Protein AF-A0A266LLC6-F1 (afdb_monomer_lite)

Foldseek 3Di:
DDPDDDPPDPDDDDPDDDDDDPDDDPDDPPDDDDDDDDDDDPDPDPVVVVVDDDDDFDFFFDDDPNDTDHTDGDQFLLRVLVVLCVVVPDDPVQAPSVQSNVLRVQCVVVVQGHRDDDDDDDDSQVVNQVSVVSSQWHWDADPSHTHIDHDDDDPDDPDDPDPPPPPDDPPPDD

Secondary structure (DSSP, 8-state):
---------------------SS--S--TT-----------S---HHHHTT----PPPEEEEEETTEEEEEEE--BHHHHHHHHHHHTT--GGGB-HHHHHHHHHHHHHTT-B------S---HHHHHHHHHHTTTEEEEEETTEEEEEE----SS-SS---------------

Radius of gyration: 29.75 Å; chains: 1; bounding box: 79×57×94 Å

Organism: Pseudomonas fragi (NCBI:txid296)

Structure (mmCIF, N/CA/C/O backbone):
data_AF-A0A266LLC6-F1
#
_entry.id   AF-A0A266LLC6-F1
#
loop_
_atom_site.group_PDB
_atom_site.id
_atom_site.type_symbol
_atom_site.label_atom_id
_atom_site.label_alt_id
_atom_site.label_comp_id
_atom_site.label_asym_id
_atom_site.label_entity_id
_atom_site.label_seq_id
_atom_site.pdbx_PDB_ins_code
_atom_site.Cartn_x
_atom_site.Cartn_y
_atom_site.Cartn_z
_atom_site.occupancy
_atom_site.B_iso_or_equiv
_atom_site.auth_seq_id
_atom_site.auth_comp_id
_atom_site.auth_asym_id
_atom_site.auth_atom_id
_atom_site.pdbx_PDB_model_num
ATOM 1 N N . GLY A 1 1 ? 53.585 40.532 -37.089 1.00 38.34 1 GLY A N 1
ATOM 2 C CA . GLY A 1 1 ? 53.817 39.955 -35.758 1.00 38.34 1 GLY A CA 1
ATOM 3 C C . GLY A 1 1 ? 52.800 38.864 -35.533 1.00 38.34 1 GLY A C 1
ATOM 4 O O . GLY A 1 1 ? 51.626 39.160 -35.674 1.00 38.34 1 GLY A O 1
ATOM 5 N N . GLY A 1 2 ? 53.279 37.648 -35.255 1.00 47.66 2 GLY A N 1
ATOM 6 C CA . GLY A 1 2 ? 52.558 36.560 -34.582 1.00 47.66 2 GLY A CA 1
ATOM 7 C C . GLY A 1 2 ? 51.339 35.959 -35.279 1.00 47.66 2 GLY A C 1
ATOM 8 O O . GLY A 1 2 ? 50.217 36.291 -34.920 1.00 47.66 2 GLY A O 1
ATOM 9 N N . ALA A 1 3 ? 51.557 35.008 -36.192 1.00 53.69 3 ALA A N 1
ATOM 10 C CA . ALA A 1 3 ? 50.610 33.909 -36.365 1.00 53.69 3 ALA A CA 1
ATOM 11 C C . ALA A 1 3 ? 50.794 32.980 -35.155 1.00 53.69 3 ALA A C 1
ATOM 13 O O . ALA A 1 3 ? 51.877 32.418 -34.992 1.00 53.69 3 ALA A O 1
ATOM 14 N N . ASN A 1 4 ? 49.798 32.895 -34.273 1.00 55.72 4 ASN A N 1
ATOM 15 C CA . ASN A 1 4 ? 49.818 31.925 -33.182 1.00 55.72 4 ASN A CA 1
ATOM 16 C C . ASN A 1 4 ? 49.161 30.637 -33.666 1.00 55.72 4 ASN A C 1
ATOM 18 O O . ASN A 1 4 ? 48.127 30.667 -34.332 1.00 55.72 4 ASN A O 1
ATOM 22 N N . ALA A 1 5 ? 49.868 29.551 -33.391 1.00 57.34 5 ALA A N 1
ATOM 23 C CA . ALA A 1 5 ? 49.663 28.228 -33.931 1.00 57.34 5 ALA A CA 1
ATOM 24 C C . ALA A 1 5 ? 48.303 27.632 -33.563 1.00 57.34 5 ALA A C 1
ATOM 26 O O . ALA A 1 5 ? 47.774 27.881 -32.483 1.00 57.34 5 ALA A O 1
ATOM 27 N N . ASP A 1 6 ? 47.816 26.814 -34.491 1.00 59.06 6 ASP A N 1
ATOM 28 C CA . ASP A 1 6 ? 46.838 25.746 -34.331 1.00 59.06 6 ASP A CA 1
ATOM 29 C C . ASP A 1 6 ? 46.775 25.170 -32.900 1.00 59.06 6 ASP A C 1
ATOM 31 O O . ASP A 1 6 ? 47.539 24.274 -32.537 1.00 59.06 6 ASP A O 1
ATOM 35 N N . GLU A 1 7 ? 45.820 25.631 -32.091 1.00 63.75 7 GLU A N 1
ATOM 36 C CA . GLU A 1 7 ? 45.340 24.866 -30.937 1.00 63.75 7 GLU A CA 1
ATOM 37 C C . GLU A 1 7 ? 44.395 23.775 -31.456 1.00 63.75 7 GLU A C 1
ATOM 39 O O . GLU A 1 7 ? 43.172 23.914 -31.461 1.00 63.75 7 GLU A O 1
ATOM 44 N N . VAL A 1 8 ? 44.973 22.678 -31.951 1.00 66.12 8 VAL A N 1
ATOM 45 C CA . VAL A 1 8 ? 44.229 21.430 -32.151 1.00 66.12 8 VAL A CA 1
ATOM 46 C C . VAL A 1 8 ? 44.019 20.808 -30.776 1.00 66.12 8 VAL A C 1
ATOM 48 O O . VAL A 1 8 ? 44.974 20.398 -30.119 1.00 66.12 8 VAL A O 1
ATOM 51 N N . ASN A 1 9 ? 42.764 20.762 -30.335 1.00 64.75 9 ASN A N 1
ATOM 52 C CA . ASN A 1 9 ? 42.364 20.114 -29.092 1.00 64.75 9 ASN A CA 1
ATOM 53 C C . ASN A 1 9 ? 41.778 18.734 -29.435 1.00 64.75 9 ASN A C 1
ATOM 55 O O . ASN A 1 9 ? 40.643 18.640 -29.903 1.00 64.75 9 ASN A O 1
ATOM 59 N N . ASP A 1 10 ? 42.575 17.677 -29.267 1.00 67.88 10 ASP A N 1
ATOM 60 C CA . ASP A 1 10 ? 42.139 16.285 -29.437 1.00 67.88 10 ASP A CA 1
ATOM 61 C C . ASP A 1 10 ? 41.501 15.792 -28.131 1.00 67.88 10 ASP A C 1
ATOM 63 O O . ASP A 1 10 ? 42.170 15.262 -27.241 1.00 67.88 10 ASP A O 1
ATOM 67 N N . ASP A 1 11 ? 40.189 15.994 -28.004 1.00 70.44 11 ASP A N 1
ATOM 68 C CA . ASP A 1 11 ? 39.423 15.579 -26.829 1.00 70.44 11 ASP A CA 1
ATOM 69 C C . ASP A 1 11 ? 38.807 14.190 -27.072 1.00 70.44 11 ASP A C 1
ATOM 71 O O . ASP A 1 11 ? 37.832 14.015 -27.809 1.00 70.44 11 ASP A O 1
ATOM 75 N N . MET A 1 12 ? 39.413 13.152 -26.491 1.00 74.75 12 MET A N 1
ATOM 76 C CA . MET A 1 12 ? 38.929 11.776 -26.618 1.00 74.75 12 MET A CA 1
ATOM 77 C C . MET A 1 12 ? 37.924 11.462 -25.506 1.00 74.75 12 MET A C 1
ATOM 79 O O . MET A 1 12 ? 38.287 11.092 -24.389 1.00 74.75 12 MET A O 1
ATOM 83 N N . MET A 1 13 ? 36.638 11.542 -25.844 1.00 75.75 13 MET A N 1
ATOM 84 C CA . MET A 1 13 ? 35.538 11.246 -24.925 1.00 75.75 13 MET A CA 1
ATOM 85 C C . MET A 1 13 ? 35.131 9.766 -25.000 1.00 75.75 13 MET A C 1
ATOM 87 O O . MET A 1 13 ? 34.643 9.279 -26.021 1.00 75.75 13 MET A O 1
ATOM 91 N N . TRP A 1 14 ? 35.290 9.031 -23.896 1.00 73.38 14 TRP A N 1
ATOM 92 C CA . TRP A 1 14 ? 34.717 7.689 -23.742 1.00 73.38 14 TRP A CA 1
ATOM 93 C C . TRP A 1 14 ? 33.217 7.790 -23.430 1.00 73.38 14 TRP A C 1
ATOM 95 O O . TRP A 1 14 ? 32.836 8.200 -22.339 1.00 73.38 14 TRP A O 1
ATOM 105 N N . TYR A 1 15 ? 32.354 7.383 -24.367 1.00 77.50 15 TYR A N 1
ATOM 106 C CA . TYR A 1 15 ? 30.896 7.434 -24.173 1.00 77.50 15 TYR A CA 1
ATOM 107 C C . TYR A 1 15 ? 30.351 6.276 -23.331 1.00 77.50 15 TYR A C 1
ATOM 109 O O . TYR A 1 15 ? 29.501 6.475 -22.468 1.00 77.50 15 TYR A O 1
ATOM 117 N N . SER A 1 16 ? 30.795 5.043 -23.591 1.00 73.69 16 SER A N 1
ATOM 118 C CA . SER A 1 16 ? 30.438 3.880 -22.770 1.00 73.69 16 SER A CA 1
ATOM 119 C C . SER A 1 16 ? 31.328 2.679 -23.082 1.00 73.69 16 SER A C 1
ATOM 121 O O . SER A 1 16 ? 31.763 2.500 -24.218 1.00 73.69 16 SER A O 1
ATOM 123 N N . LEU A 1 17 ? 31.540 1.818 -22.085 1.00 77.44 17 LEU A N 1
ATOM 124 C CA . LEU A 1 17 ? 32.071 0.469 -22.267 1.00 77.44 17 LEU A CA 1
ATOM 125 C C . LEU A 1 17 ? 30.939 -0.532 -22.029 1.00 77.44 17 LEU A C 1
ATOM 127 O O . LEU A 1 17 ? 30.367 -0.583 -20.941 1.00 77.44 17 LEU A O 1
ATOM 131 N N . ARG A 1 18 ? 30.611 -1.347 -23.031 1.00 80.31 18 ARG A N 1
ATOM 132 C CA . ARG A 1 18 ? 29.636 -2.437 -22.893 1.00 80.31 18 ARG A CA 1
ATOM 133 C C . ARG A 1 18 ? 30.401 -3.753 -22.771 1.00 80.31 18 ARG A C 1
ATOM 135 O O . ARG A 1 18 ? 31.084 -4.154 -23.706 1.00 80.31 18 ARG A O 1
ATOM 142 N N . GLY A 1 19 ? 30.282 -4.424 -21.629 1.00 77.44 19 GLY A N 1
ATOM 143 C CA . GLY A 1 19 ? 30.841 -5.758 -21.405 1.00 77.44 19 GLY A CA 1
ATOM 144 C C . GLY A 1 19 ? 29.749 -6.824 -21.379 1.00 77.44 19 GLY A C 1
ATOM 145 O O . GLY A 1 19 ? 28.682 -6.615 -20.800 1.00 77.44 19 GLY A O 1
ATOM 146 N N . LEU A 1 20 ? 30.011 -7.987 -21.977 1.00 72.00 20 LEU A N 1
ATOM 147 C CA . LEU A 1 20 ? 29.167 -9.164 -21.776 1.00 72.00 20 LEU A CA 1
ATOM 148 C C . LEU A 1 20 ? 29.461 -9.751 -20.396 1.00 72.00 20 LEU A C 1
ATOM 150 O O . LEU A 1 20 ? 30.586 -10.145 -20.091 1.00 72.00 20 LEU A O 1
ATOM 154 N N . ARG A 1 21 ? 28.435 -9.825 -19.552 1.00 70.69 21 ARG A N 1
ATOM 155 C CA . ARG A 1 21 ? 28.541 -10.449 -18.233 1.00 70.69 21 ARG A CA 1
ATOM 156 C C . ARG A 1 21 ? 28.711 -11.965 -18.404 1.00 70.69 21 ARG A C 1
ATOM 158 O O . ARG A 1 21 ? 27.831 -12.612 -18.969 1.00 70.69 21 ARG A O 1
ATOM 165 N N . GLN A 1 22 ? 29.826 -12.522 -17.920 1.00 70.75 22 GLN A N 1
ATOM 166 C CA . GLN A 1 22 ? 30.172 -13.940 -18.122 1.00 70.75 22 GLN A CA 1
ATOM 167 C C . GLN A 1 22 ? 29.235 -14.916 -17.391 1.00 70.75 22 GLN A C 1
ATOM 169 O O . GLN A 1 22 ? 28.989 -16.010 -17.887 1.00 70.75 22 GLN A O 1
ATOM 174 N N . ILE A 1 23 ? 28.662 -14.508 -16.252 1.00 81.69 23 ILE A N 1
ATOM 175 C CA . ILE A 1 23 ? 27.668 -15.292 -15.504 1.00 81.69 23 ILE A CA 1
ATOM 176 C C . ILE A 1 23 ? 26.377 -14.481 -15.398 1.00 81.69 23 ILE A C 1
ATOM 178 O O . ILE A 1 23 ? 26.345 -13.392 -14.809 1.00 81.69 23 ILE A O 1
ATOM 182 N N . ARG A 1 24 ? 25.303 -15.020 -15.978 1.00 77.81 24 ARG A N 1
ATOM 183 C CA . ARG A 1 24 ? 23.963 -14.431 -15.900 1.00 77.81 24 ARG A CA 1
ATOM 184 C C . ARG A 1 24 ? 23.340 -14.745 -14.535 1.00 77.81 24 ARG A C 1
ATOM 186 O O . ARG A 1 24 ? 23.313 -15.916 -14.162 1.00 77.81 24 ARG A O 1
ATOM 193 N N . PRO A 1 25 ? 22.822 -13.744 -13.802 1.00 78.75 25 PRO A N 1
ATOM 194 C CA . PRO A 1 25 ? 21.960 -13.998 -12.654 1.00 78.75 25 PRO A CA 1
ATOM 195 C C . PRO A 1 25 ? 20.747 -14.815 -13.092 1.00 78.75 25 PRO A C 1
ATOM 197 O O . PRO A 1 25 ? 20.118 -14.491 -14.098 1.00 78.75 25 PRO A O 1
ATOM 200 N N . THR A 1 26 ? 20.419 -15.861 -12.341 1.00 81.06 26 THR A N 1
ATOM 201 C CA . THR A 1 26 ? 19.199 -16.654 -12.546 1.00 81.06 26 THR A CA 1
ATOM 202 C C . THR A 1 26 ? 17.959 -15.958 -11.988 1.00 81.06 26 THR A C 1
ATOM 204 O O . THR A 1 26 ? 16.850 -16.248 -12.422 1.00 81.06 26 THR A O 1
ATOM 207 N N . SER A 1 27 ? 18.137 -15.020 -11.054 1.00 81.31 27 SER A N 1
ATOM 208 C CA . SER A 1 27 ? 17.053 -14.273 -10.420 1.00 81.31 27 SER A CA 1
ATOM 209 C C . SER A 1 27 ? 17.499 -12.879 -9.997 1.00 81.31 27 SER A C 1
ATOM 211 O O . SER A 1 27 ? 18.658 -12.672 -9.629 1.00 81.31 27 SER A O 1
ATOM 213 N N . TYR A 1 28 ? 16.541 -11.960 -9.964 1.00 83.44 28 TYR A N 1
ATOM 214 C CA . TYR A 1 28 ? 16.689 -10.610 -9.435 1.00 83.44 28 TYR A CA 1
ATOM 215 C C . TYR A 1 28 ? 15.686 -10.419 -8.288 1.00 83.44 28 TYR A C 1
ATOM 217 O O . TYR A 1 28 ? 14.525 -10.098 -8.543 1.00 83.44 28 TYR A O 1
ATOM 225 N N . PRO A 1 29 ? 16.086 -10.681 -7.031 1.00 81.31 29 PRO A N 1
ATOM 226 C CA . PRO A 1 29 ? 15.185 -10.581 -5.888 1.00 81.31 29 PRO A CA 1
ATOM 227 C C . PRO A 1 29 ? 14.614 -9.167 -5.747 1.00 81.31 29 PRO A C 1
ATOM 229 O O . PRO A 1 29 ? 15.344 -8.188 -5.881 1.00 81.31 29 PRO A O 1
ATOM 232 N N . GLY A 1 30 ? 13.312 -9.064 -5.474 1.00 77.19 30 GLY A N 1
ATOM 233 C CA . GLY A 1 30 ? 12.641 -7.780 -5.247 1.00 77.19 30 GLY A CA 1
ATOM 234 C C . GLY A 1 30 ? 12.405 -6.930 -6.500 1.00 77.19 30 GLY A C 1
ATOM 235 O O . GLY A 1 30 ? 11.944 -5.801 -6.365 1.00 77.19 30 GLY A O 1
ATOM 236 N N . MET A 1 31 ? 12.689 -7.447 -7.701 1.00 81.00 31 MET A N 1
ATOM 237 C CA . MET A 1 31 ? 12.454 -6.739 -8.960 1.00 81.00 31 MET A CA 1
ATOM 238 C C . MET A 1 31 ? 11.462 -7.487 -9.846 1.00 81.00 31 MET A C 1
ATOM 240 O O . MET A 1 31 ? 11.542 -8.706 -10.007 1.00 81.00 31 MET A O 1
ATOM 244 N N . THR A 1 32 ? 10.564 -6.737 -10.481 1.00 81.12 32 THR A N 1
ATOM 245 C CA . THR A 1 32 ? 9.750 -7.246 -11.586 1.00 81.12 32 THR A CA 1
ATOM 246 C C . THR A 1 32 ? 10.599 -7.221 -12.849 1.00 81.12 32 THR A C 1
ATOM 248 O O . THR A 1 32 ? 11.022 -6.158 -13.297 1.00 81.12 32 THR A O 1
ATOM 251 N N . VAL A 1 33 ? 10.872 -8.394 -13.420 1.00 83.56 33 VAL A N 1
ATOM 252 C CA . VAL A 1 33 ? 11.692 -8.526 -14.628 1.00 83.56 33 VAL A CA 1
ATOM 253 C C . VAL A 1 33 ? 10.832 -9.042 -15.769 1.00 83.56 33 VAL A C 1
ATOM 255 O O . VAL A 1 33 ? 10.244 -10.116 -15.671 1.00 83.56 33 VAL A O 1
ATOM 258 N N . ILE A 1 34 ? 10.818 -8.304 -16.877 1.00 83.06 34 ILE A N 1
ATOM 259 C CA . ILE A 1 34 ? 10.297 -8.780 -18.157 1.00 83.06 34 ILE A CA 1
ATOM 260 C C . ILE A 1 34 ? 11.459 -9.033 -19.114 1.00 83.06 34 ILE A C 1
ATOM 262 O O . ILE A 1 34 ? 12.435 -8.284 -19.147 1.00 83.06 34 ILE A O 1
ATOM 266 N N . SER A 1 35 ? 11.364 -10.101 -19.903 1.00 82.06 35 SER A N 1
ATOM 267 C CA . SER A 1 35 ? 12.312 -10.372 -20.984 1.00 82.06 35 SER A CA 1
ATOM 268 C C . SER A 1 35 ? 11.552 -10.476 -22.297 1.00 82.06 35 SER A C 1
ATOM 270 O O . SER A 1 35 ? 10.606 -11.254 -22.402 1.00 82.06 35 SER A O 1
ATOM 272 N N . ALA A 1 36 ? 11.956 -9.686 -23.290 1.00 80.88 36 ALA A N 1
ATOM 273 C CA . ALA A 1 36 ? 11.340 -9.664 -24.609 1.00 80.88 36 ALA A CA 1
ATOM 274 C C . ALA A 1 36 ? 12.383 -10.011 -25.675 1.00 80.88 36 ALA A C 1
ATOM 276 O O . ALA A 1 36 ? 13.489 -9.468 -25.689 1.00 80.88 36 ALA A O 1
ATOM 277 N N . LYS A 1 37 ? 12.028 -10.917 -26.591 1.00 81.94 37 LYS A N 1
ATOM 278 C CA . LYS A 1 37 ? 12.827 -11.206 -27.785 1.00 81.94 37 LYS A CA 1
ATOM 279 C C . LYS A 1 37 ? 12.272 -10.389 -28.944 1.00 81.94 37 LYS A C 1
ATOM 281 O O . LYS A 1 37 ? 11.265 -10.760 -29.538 1.00 81.94 37 LYS A O 1
ATOM 286 N N . ILE A 1 38 ? 12.942 -9.290 -29.262 1.00 76.31 38 ILE A N 1
ATOM 287 C CA . ILE A 1 38 ? 12.513 -8.361 -30.308 1.00 76.31 38 ILE A CA 1
ATOM 288 C C . ILE A 1 38 ? 13.263 -8.690 -31.602 1.00 76.31 38 ILE A C 1
ATOM 290 O O . ILE A 1 38 ? 14.484 -8.843 -31.601 1.00 76.31 38 ILE A O 1
ATOM 294 N N . ARG A 1 39 ? 12.533 -8.811 -32.714 1.00 78.88 39 ARG A N 1
ATOM 295 C CA . ARG A 1 39 ? 13.107 -8.902 -34.062 1.00 78.88 39 ARG A CA 1
ATOM 296 C C . ARG A 1 39 ? 12.907 -7.556 -34.754 1.00 78.88 39 ARG A C 1
ATOM 298 O O . ARG A 1 39 ? 11.81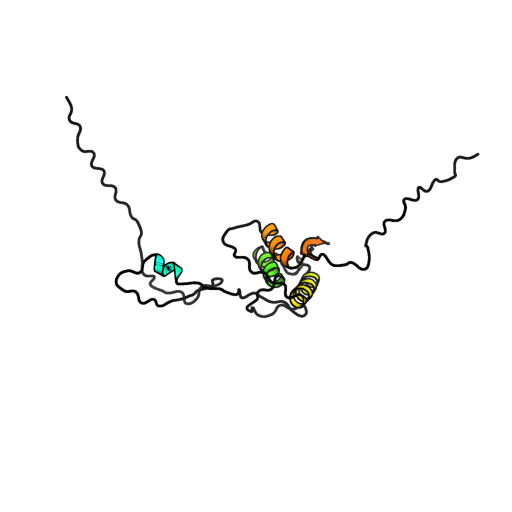2 -7.277 -35.227 1.00 78.88 39 ARG A O 1
ATOM 305 N N . GLY A 1 40 ? 13.955 -6.738 -34.789 1.00 69.81 40 GLY A N 1
ATOM 306 C CA . GLY A 1 40 ? 13.996 -5.511 -35.588 1.00 69.81 40 GLY A CA 1
ATOM 307 C C . GLY A 1 40 ? 14.630 -5.754 -36.960 1.00 69.81 40 GLY A C 1
ATOM 308 O O . GLY A 1 40 ? 15.432 -6.676 -37.112 1.00 69.81 40 GLY A O 1
ATOM 309 N N . ALA A 1 41 ? 14.274 -4.929 -37.948 1.00 69.81 41 ALA A N 1
ATOM 310 C CA . ALA A 1 41 ? 15.103 -4.712 -39.139 1.00 69.81 41 ALA A CA 1
ATOM 311 C C . ALA A 1 41 ? 16.306 -3.804 -38.777 1.00 69.81 41 ALA A C 1
ATOM 313 O O . ALA A 1 41 ? 16.556 -3.577 -37.595 1.00 69.81 41 ALA A O 1
ATOM 314 N N . ASP A 1 42 ? 17.024 -3.249 -39.761 1.00 67.81 42 ASP A N 1
ATOM 315 C CA . ASP A 1 42 ? 18.278 -2.480 -39.580 1.00 67.81 42 ASP A CA 1
ATOM 316 C C . ASP A 1 42 ? 18.237 -1.313 -38.572 1.00 67.81 42 ASP A C 1
ATOM 318 O O . ASP A 1 42 ? 19.283 -0.758 -38.232 1.00 67.81 42 ASP A O 1
ATOM 322 N N . ARG A 1 43 ? 17.063 -0.904 -38.073 1.00 64.06 43 ARG A N 1
ATOM 323 C CA . ARG A 1 43 ? 16.939 0.143 -37.052 1.00 64.06 43 ARG A CA 1
ATOM 324 C C . ARG A 1 43 ? 15.848 -0.205 -36.041 1.00 64.06 43 ARG A C 1
ATOM 326 O O . ARG A 1 43 ? 14.662 -0.081 -36.335 1.00 64.06 43 ARG A O 1
ATOM 333 N N . LEU A 1 44 ? 16.256 -0.575 -34.828 1.00 68.25 44 LEU A N 1
ATOM 334 C CA . LEU A 1 44 ? 15.417 -0.411 -33.641 1.00 68.25 44 LEU A CA 1
ATOM 335 C C . LEU A 1 44 ? 15.503 1.074 -33.260 1.00 68.25 44 LEU A C 1
ATOM 337 O O . LEU A 1 44 ? 16.539 1.535 -32.786 1.00 68.25 44 LEU A O 1
ATOM 341 N N . SER A 1 45 ? 14.475 1.852 -33.596 1.00 69.94 45 SER A N 1
ATOM 342 C CA . SER A 1 45 ? 14.424 3.288 -33.292 1.00 69.94 45 SER A CA 1
ATOM 343 C C . SER A 1 45 ? 13.848 3.530 -31.894 1.00 69.94 45 SER A C 1
ATOM 345 O O . SER A 1 45 ? 13.188 2.655 -31.338 1.00 69.94 45 SER A O 1
ATOM 347 N N . ALA A 1 46 ? 14.012 4.741 -31.352 1.00 67.75 46 ALA A N 1
ATOM 348 C CA . ALA A 1 46 ? 13.373 5.152 -30.093 1.00 67.75 46 ALA A CA 1
ATOM 349 C C . ALA A 1 46 ? 11.834 4.988 -30.114 1.00 67.75 46 ALA A C 1
ATOM 351 O O . ALA A 1 46 ? 11.210 4.775 -29.083 1.00 67.75 46 ALA A O 1
ATOM 352 N N . GLN A 1 47 ? 11.204 4.993 -31.296 1.00 70.56 47 GLN A N 1
ATOM 353 C CA . GLN A 1 47 ? 9.768 4.704 -31.444 1.00 70.56 47 GLN A CA 1
ATOM 354 C C . GLN A 1 47 ? 9.415 3.241 -31.142 1.00 70.56 47 GLN A C 1
ATOM 356 O O . GLN A 1 47 ? 8.259 2.935 -30.884 1.00 70.56 47 GLN A O 1
ATOM 361 N N . SER A 1 48 ? 10.388 2.329 -31.193 1.00 71.00 48 SER A N 1
ATOM 362 C CA . SER A 1 48 ? 10.182 0.929 -30.816 1.00 71.00 48 SER A CA 1
ATOM 363 C C . SER A 1 48 ? 10.129 0.750 -29.295 1.00 71.00 48 SER A C 1
ATOM 365 O O . SER A 1 48 ? 9.508 -0.200 -28.830 1.00 71.00 48 SER A O 1
ATOM 367 N N . GLU A 1 49 ? 10.731 1.659 -28.516 1.00 70.00 49 GLU A N 1
ATOM 368 C CA . GLU A 1 49 ? 10.673 1.627 -27.046 1.00 70.00 49 GLU A CA 1
ATOM 369 C C . GLU A 1 49 ? 9.258 1.925 -26.534 1.00 70.00 49 GLU A C 1
ATOM 371 O O . GLU A 1 49 ? 8.800 1.275 -25.599 1.00 70.00 49 GLU A O 1
ATOM 376 N N . SER A 1 50 ? 8.510 2.811 -27.204 1.00 76.12 50 SER A N 1
ATOM 377 C CA . SER A 1 50 ? 7.120 3.120 -26.833 1.00 76.12 50 SER A CA 1
ATOM 378 C C . SER A 1 50 ? 6.112 2.010 -27.159 1.00 76.12 50 SER A C 1
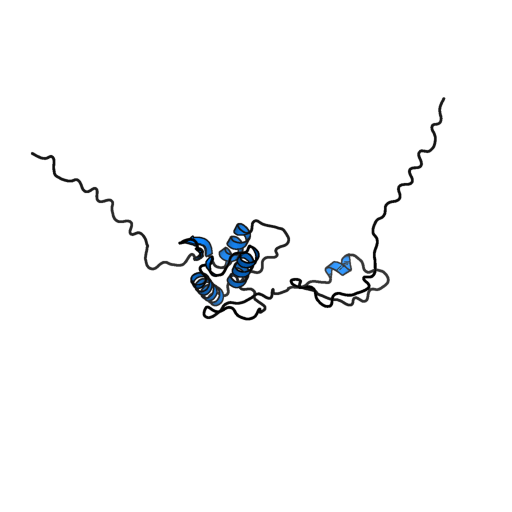ATOM 380 O O . SER A 1 50 ? 4.941 2.131 -26.810 1.00 76.12 50 SER A O 1
ATOM 382 N N . GLN A 1 51 ? 6.536 0.927 -27.821 1.00 82.00 51 GLN A N 1
ATOM 383 C CA . GLN A 1 51 ? 5.665 -0.204 -28.166 1.00 82.00 51 GLN A CA 1
ATOM 384 C C . GLN A 1 51 ? 5.544 -1.243 -27.042 1.00 82.00 51 GLN A C 1
ATOM 386 O O . GLN A 1 51 ? 4.747 -2.174 -27.157 1.00 82.00 51 GLN A O 1
ATOM 391 N N . VAL A 1 52 ? 6.333 -1.122 -25.971 1.00 81.94 52 VAL A N 1
ATOM 392 C CA . VAL A 1 52 ? 6.280 -2.033 -24.824 1.00 81.94 52 VAL A CA 1
ATOM 393 C C . VAL A 1 52 ? 5.649 -1.304 -23.646 1.00 81.94 52 VAL A C 1
ATOM 395 O O . VAL A 1 52 ? 6.213 -0.344 -23.135 1.00 81.94 52 VAL A O 1
ATOM 398 N N . ASN A 1 53 ? 4.494 -1.791 -23.198 1.00 84.19 53 ASN A N 1
ATOM 399 C CA . ASN A 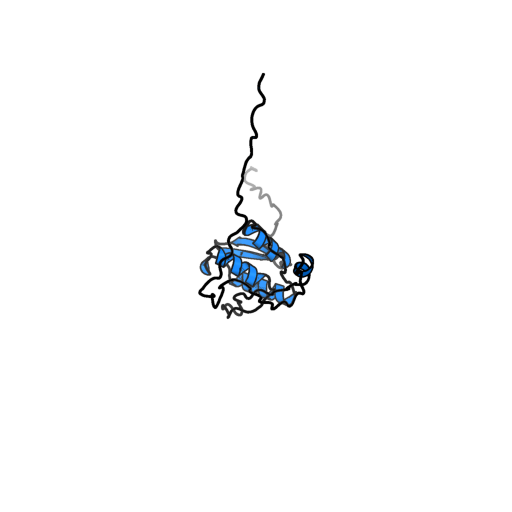1 53 ? 3.838 -1.330 -21.980 1.00 84.19 53 ASN A CA 1
ATOM 400 C C . ASN A 1 53 ? 3.507 -2.531 -21.083 1.00 84.19 53 ASN A C 1
ATOM 402 O O . ASN A 1 53 ? 3.229 -3.622 -21.584 1.00 84.19 53 ASN A O 1
ATOM 406 N N . LEU A 1 54 ? 3.543 -2.329 -19.768 1.00 84.06 54 LEU A N 1
ATOM 407 C CA . LEU A 1 54 ? 3.224 -3.344 -18.773 1.00 84.06 54 LEU A CA 1
ATOM 408 C C . LEU A 1 54 ? 2.399 -2.723 -17.648 1.00 84.06 54 LEU A C 1
ATOM 410 O O . LEU A 1 54 ? 2.873 -1.842 -16.940 1.00 84.06 54 LEU A O 1
ATOM 414 N N . GLU A 1 55 ? 1.211 -3.272 -17.432 1.00 87.19 55 GLU A N 1
ATOM 415 C CA . GLU A 1 55 ? 0.448 -3.070 -16.206 1.00 87.19 55 GLU A CA 1
ATOM 416 C C . GLU A 1 55 ? 0.751 -4.247 -15.272 1.00 87.19 55 GLU A C 1
ATOM 418 O O . GLU A 1 55 ? 0.315 -5.376 -15.503 1.00 87.19 55 GLU A O 1
ATOM 423 N N . ALA A 1 56 ? 1.596 -4.015 -14.268 1.00 85.25 56 ALA A N 1
ATOM 424 C CA . ALA A 1 56 ? 2.026 -5.052 -13.338 1.00 85.25 56 ALA A CA 1
ATOM 425 C C . ALA A 1 56 ? 1.300 -4.922 -11.999 1.00 85.25 56 ALA A C 1
ATOM 427 O O . ALA A 1 56 ? 1.271 -3.850 -11.401 1.00 85.25 56 ALA A O 1
ATOM 428 N N . THR A 1 57 ? 0.802 -6.041 -11.477 1.00 89.62 57 THR A N 1
ATOM 429 C CA . THR A 1 57 ? 0.307 -6.122 -10.099 1.00 89.62 57 THR A CA 1
ATOM 430 C C . THR A 1 57 ? 1.424 -6.584 -9.174 1.00 89.62 57 THR A C 1
ATOM 432 O O . THR A 1 57 ? 2.090 -7.591 -9.432 1.00 89.62 57 THR A O 1
ATOM 435 N N . ARG A 1 58 ? 1.639 -5.856 -8.077 1.00 87.94 58 ARG A N 1
ATOM 436 C CA . ARG A 1 58 ? 2.670 -6.201 -7.099 1.00 87.94 58 ARG A CA 1
ATOM 437 C C . ARG A 1 58 ? 2.262 -7.443 -6.306 1.00 87.94 58 ARG A C 1
ATOM 439 O O . ARG A 1 58 ? 1.111 -7.593 -5.910 1.00 87.94 58 ARG A O 1
ATOM 446 N N . ILE A 1 59 ? 3.231 -8.319 -6.046 1.00 90.62 59 ILE A N 1
ATOM 447 C CA . ILE A 1 59 ? 3.065 -9.468 -5.152 1.00 90.62 59 ILE A CA 1
ATOM 448 C C . ILE A 1 59 ? 3.476 -9.025 -3.749 1.00 90.62 59 ILE A C 1
ATOM 450 O O . ILE A 1 59 ? 4.630 -8.641 -3.543 1.00 90.62 59 ILE A O 1
ATOM 454 N N . LEU A 1 60 ? 2.544 -9.065 -2.799 1.00 92.56 60 LEU A N 1
ATOM 455 C CA . LEU A 1 60 ? 2.759 -8.614 -1.424 1.00 92.56 60 LEU A CA 1
ATOM 456 C C . LEU A 1 60 ? 2.315 -9.685 -0.421 1.00 92.56 60 LEU A C 1
ATOM 458 O O . LEU A 1 60 ? 1.378 -10.430 -0.716 1.00 92.56 60 LEU A O 1
ATOM 462 N N . PRO A 1 61 ? 2.955 -9.773 0.761 1.00 92.56 61 PRO A N 1
ATOM 463 C CA . PRO A 1 61 ? 2.434 -10.558 1.874 1.00 92.56 61 PRO A CA 1
ATOM 464 C C . PRO A 1 61 ? 1.033 -10.069 2.242 1.00 92.56 61 PRO A C 1
ATOM 466 O O . PRO A 1 61 ? 0.839 -8.889 2.535 1.00 92.56 61 PRO A O 1
ATOM 469 N N . LEU A 1 62 ? 0.063 -10.977 2.214 1.00 92.56 62 LEU A N 1
ATOM 470 C CA . LEU A 1 62 ? -1.307 -10.677 2.613 1.00 92.56 62 LEU A CA 1
ATOM 471 C C . LEU A 1 62 ? -1.520 -11.008 4.081 1.00 92.56 62 LEU A C 1
ATOM 473 O O . LEU A 1 62 ? -0.788 -11.806 4.667 1.00 92.56 62 LEU A O 1
ATOM 477 N N . ARG A 1 63 ? -2.569 -10.438 4.662 1.00 91.44 63 ARG A N 1
ATOM 478 C CA . ARG A 1 63 ? -3.009 -10.767 6.011 1.00 91.44 63 ARG A CA 1
ATOM 479 C C . ARG A 1 63 ? -4.510 -11.006 6.014 1.00 91.44 63 ARG A C 1
ATOM 481 O O . ARG A 1 63 ? -5.263 -10.232 5.438 1.00 91.44 63 ARG A O 1
ATOM 488 N N . SER A 1 64 ? -4.935 -12.129 6.585 1.00 87.56 64 SER A N 1
ATOM 489 C CA . SER A 1 64 ? -6.354 -12.470 6.723 1.00 87.56 64 SER A CA 1
ATOM 490 C C . SER A 1 64 ? -6.559 -13.341 7.952 1.00 87.56 64 SER A C 1
ATOM 492 O O . SER A 1 64 ? -5.700 -14.156 8.291 1.00 87.56 64 SER A O 1
ATOM 494 N N . GLY A 1 65 ? -7.680 -13.143 8.647 1.00 83.19 65 GLY A N 1
ATOM 495 C CA . GLY A 1 65 ? -7.979 -13.862 9.887 1.00 83.19 65 GLY A CA 1
ATOM 496 C C . GLY A 1 65 ? -6.911 -13.676 10.971 1.00 83.19 65 GLY A C 1
ATOM 497 O O . GLY A 1 65 ? -6.631 -14.613 11.712 1.00 83.19 65 GLY A O 1
ATOM 498 N N . GLY A 1 66 ? -6.261 -12.506 11.023 1.00 87.00 66 GLY A N 1
ATOM 499 C CA . GLY A 1 66 ? -5.204 -12.188 11.987 1.00 87.00 66 GLY A CA 1
ATOM 500 C C . GLY A 1 66 ? -3.819 -12.762 11.665 1.00 87.00 66 GLY A C 1
ATOM 501 O O . GLY A 1 66 ? -2.854 -12.412 12.349 1.00 87.00 66 GLY A O 1
ATOM 502 N N . ALA A 1 67 ? -3.681 -13.585 10.621 1.00 91.06 67 ALA A N 1
ATOM 503 C CA . ALA A 1 67 ? -2.436 -14.263 10.268 1.00 91.06 67 ALA A CA 1
ATOM 504 C C . ALA A 1 67 ? -1.856 -13.785 8.929 1.00 91.06 67 ALA A C 1
ATOM 506 O O . ALA A 1 67 ? -2.582 -13.515 7.968 1.00 91.06 67 ALA A O 1
ATOM 507 N N . TRP A 1 68 ? -0.525 -13.723 8.861 1.00 92.94 68 TRP A N 1
ATOM 508 C CA . TRP A 1 68 ? 0.198 -13.495 7.613 1.00 92.94 68 TRP A CA 1
ATOM 509 C C . TRP A 1 68 ? 0.049 -14.694 6.675 1.00 92.94 68 TRP A C 1
ATOM 511 O O . TRP A 1 68 ? 0.200 -15.847 7.079 1.00 92.94 68 TRP A O 1
ATOM 521 N N . GLN A 1 69 ? -0.217 -14.407 5.410 1.00 93.19 69 GLN A N 1
ATOM 522 C CA . GLN A 1 69 ? -0.351 -15.377 4.335 1.00 93.19 69 GLN A CA 1
ATOM 523 C C . GLN A 1 69 ? 0.835 -15.297 3.373 1.00 93.19 69 GLN A C 1
ATOM 525 O O . GLN A 1 69 ? 1.627 -14.350 3.386 1.00 93.19 69 GLN A O 1
ATOM 530 N N . ALA A 1 70 ? 0.941 -16.307 2.509 1.00 90.88 70 ALA A N 1
ATOM 531 C CA . ALA A 1 70 ? 1.922 -16.303 1.436 1.00 90.88 70 ALA A CA 1
ATOM 532 C C . ALA A 1 70 ? 1.734 -15.071 0.525 1.00 90.88 70 ALA A C 1
ATOM 534 O O . ALA A 1 70 ? 0.598 -14.633 0.319 1.00 90.88 70 ALA A O 1
ATOM 535 N N . PRO A 1 71 ? 2.824 -14.517 -0.036 1.00 91.62 71 PRO A N 1
ATOM 536 C CA . PRO A 1 71 ? 2.727 -13.389 -0.946 1.00 91.62 71 PRO A CA 1
ATOM 537 C C . PRO A 1 71 ? 1.854 -13.712 -2.160 1.00 91.62 71 PRO A C 1
ATOM 539 O O . PRO A 1 71 ? 2.066 -14.726 -2.828 1.00 91.62 71 PRO A O 1
ATOM 542 N N . ALA A 1 72 ? 0.905 -12.832 -2.463 1.00 92.75 72 ALA A N 1
ATOM 543 C CA . ALA A 1 72 ? 0.006 -12.965 -3.603 1.00 92.75 72 ALA A CA 1
ATOM 544 C C . ALA A 1 72 ? -0.137 -11.624 -4.346 1.00 92.75 72 ALA A C 1
ATOM 546 O O . ALA A 1 72 ? 0.120 -10.569 -3.756 1.00 92.75 72 ALA A O 1
ATOM 547 N N . PRO A 1 73 ? -0.501 -11.638 -5.643 1.00 92.38 73 PRO A N 1
ATOM 548 C CA . PRO A 1 73 ? -0.795 -10.415 -6.382 1.00 92.38 73 PRO A CA 1
ATOM 549 C C . PRO A 1 73 ? -1.982 -9.684 -5.746 1.00 92.38 73 PRO A C 1
ATOM 551 O O . PRO A 1 73 ? -3.045 -10.279 -5.583 1.00 92.38 73 PRO A O 1
ATOM 554 N N . THR A 1 74 ? -1.811 -8.411 -5.396 1.00 93.44 74 THR A N 1
ATOM 555 C CA . THR A 1 74 ? -2.872 -7.596 -4.785 1.00 93.44 74 THR A CA 1
ATOM 556 C C . THR A 1 74 ? -2.802 -6.141 -5.243 1.00 93.44 74 THR A C 1
ATOM 558 O O . THR A 1 74 ? -1.728 -5.624 -5.556 1.00 93.44 74 THR A O 1
ATOM 561 N N . ARG A 1 75 ? -3.974 -5.501 -5.282 1.00 94.31 75 ARG A N 1
ATOM 562 C CA . ARG A 1 75 ? -4.187 -4.061 -5.511 1.00 94.31 75 ARG A CA 1
ATOM 563 C C . ARG A 1 75 ? -4.795 -3.380 -4.276 1.00 94.31 75 ARG A C 1
ATOM 565 O O . ARG A 1 75 ? -5.256 -2.242 -4.341 1.00 94.31 75 ARG A O 1
ATOM 572 N N . ASP A 1 76 ? -4.831 -4.099 -3.158 1.00 95.12 76 ASP A N 1
ATOM 573 C CA . ASP A 1 76 ? -5.479 -3.651 -1.937 1.00 95.12 76 ASP A CA 1
ATOM 574 C C . ASP A 1 76 ? -4.603 -2.637 -1.197 1.00 95.12 76 ASP A C 1
ATOM 576 O O . ASP A 1 76 ? -3.375 -2.747 -1.140 1.00 95.12 76 ASP A O 1
ATOM 580 N N . ILE A 1 77 ? -5.264 -1.681 -0.548 1.00 95.25 77 ILE A N 1
ATOM 581 C CA . ILE A 1 77 ? -4.614 -0.568 0.153 1.00 95.25 77 ILE A CA 1
ATOM 582 C C . ILE A 1 77 ? -3.767 -1.063 1.342 1.00 95.25 77 ILE A C 1
ATOM 584 O O . ILE A 1 77 ? -2.600 -0.699 1.492 1.00 95.25 77 ILE A O 1
ATOM 588 N N . VAL A 1 78 ? -4.344 -1.909 2.203 1.00 95.31 78 VAL A N 1
ATOM 589 C CA . VAL A 1 78 ? -3.728 -2.300 3.486 1.00 95.31 78 VAL A CA 1
ATOM 590 C C . VAL A 1 78 ? -2.449 -3.132 3.323 1.00 95.31 78 VAL A C 1
ATOM 592 O O . VAL A 1 78 ? -1.449 -2.777 3.951 1.00 95.31 78 VAL A O 1
ATOM 595 N N . PRO A 1 79 ? -2.397 -4.184 2.479 1.00 95.19 79 PRO A N 1
ATOM 596 C CA . PRO A 1 79 ? -1.153 -4.912 2.227 1.00 95.19 79 PRO A CA 1
ATOM 597 C C . PRO A 1 79 ? -0.014 -4.014 1.732 1.00 95.19 79 PRO A C 1
ATOM 599 O O . PRO A 1 79 ? 1.137 -4.204 2.132 1.00 95.19 79 PRO A O 1
ATOM 602 N N . TRP A 1 80 ? -0.319 -3.008 0.903 1.00 94.81 80 TRP A N 1
ATOM 603 C CA . TRP A 1 80 ? 0.677 -2.037 0.452 1.00 94.81 80 TRP A CA 1
ATOM 604 C C . TRP A 1 80 ? 1.206 -1.187 1.614 1.00 94.81 80 TRP A C 1
ATOM 606 O O . TRP A 1 80 ? 2.423 -1.107 1.801 1.00 94.81 80 TRP A O 1
ATOM 616 N N . VAL A 1 81 ? 0.314 -0.633 2.442 1.00 95.38 81 VAL A N 1
ATOM 617 C CA . VAL A 1 81 ? 0.674 0.172 3.623 1.00 95.38 81 VAL A CA 1
ATOM 618 C C . VAL A 1 81 ? 1.541 -0.626 4.598 1.00 95.38 81 VAL A C 1
ATOM 620 O O . VAL A 1 81 ? 2.606 -0.162 5.013 1.00 95.38 81 VAL A O 1
ATOM 623 N N . LEU A 1 82 ? 1.131 -1.853 4.923 1.00 95.31 82 LEU A N 1
ATOM 624 C CA . LEU A 1 82 ? 1.882 -2.731 5.817 1.00 95.31 82 LEU A CA 1
ATOM 625 C C . LEU A 1 82 ? 3.266 -3.056 5.249 1.00 95.31 82 LEU A C 1
ATOM 627 O O . LEU A 1 82 ? 4.254 -3.012 5.979 1.00 95.31 82 LEU A O 1
ATOM 631 N N . ASN A 1 83 ? 3.370 -3.319 3.946 1.00 93.75 83 ASN A N 1
ATOM 632 C CA . ASN A 1 83 ? 4.657 -3.562 3.303 1.00 93.75 83 ASN A CA 1
ATOM 633 C C . ASN A 1 83 ? 5.590 -2.338 3.378 1.00 93.75 83 ASN A C 1
ATOM 635 O O . ASN A 1 83 ? 6.786 -2.499 3.626 1.00 93.75 83 ASN A O 1
ATOM 639 N N . VAL A 1 84 ? 5.066 -1.119 3.205 1.00 93.88 84 VAL A N 1
ATOM 640 C CA . VAL A 1 84 ? 5.857 0.113 3.369 1.00 93.88 84 VAL A CA 1
ATOM 641 C C . VAL A 1 84 ? 6.341 0.252 4.814 1.00 93.88 84 VAL A C 1
ATOM 643 O O . VAL A 1 84 ? 7.538 0.439 5.028 1.00 93.88 84 VAL A O 1
ATOM 646 N N . LEU A 1 85 ? 5.471 0.063 5.809 1.00 94.69 85 LEU A N 1
ATOM 647 C CA . LEU A 1 85 ? 5.853 0.102 7.228 1.00 94.69 85 LEU A CA 1
ATOM 648 C C . LEU A 1 85 ? 6.947 -0.925 7.558 1.00 94.69 85 LEU A C 1
ATOM 650 O O . LEU A 1 85 ? 7.943 -0.592 8.201 1.00 94.69 85 LEU A O 1
ATOM 654 N N . LYS A 1 86 ? 6.822 -2.154 7.049 1.00 93.44 86 LYS A N 1
ATOM 655 C CA . LYS A 1 86 ? 7.849 -3.194 7.208 1.00 93.44 86 LYS A CA 1
ATOM 656 C C . LYS A 1 86 ? 9.173 -2.814 6.558 1.00 93.44 86 LYS A C 1
ATOM 658 O O . LYS A 1 86 ? 10.224 -3.050 7.145 1.00 93.44 86 LYS A O 1
ATOM 663 N N . SER A 1 87 ? 9.136 -2.194 5.378 1.00 91.44 87 SER A N 1
ATOM 664 C CA . SER A 1 87 ? 10.349 -1.744 4.683 1.00 91.44 87 SER A CA 1
ATOM 665 C C . SER A 1 87 ? 11.101 -0.635 5.431 1.00 91.44 87 SER A C 1
ATOM 667 O O . SER A 1 87 ? 12.317 -0.532 5.295 1.00 91.44 87 SER A O 1
ATOM 669 N N . LEU A 1 88 ? 10.400 0.143 6.265 1.00 93.00 88 LEU A N 1
ATOM 670 C CA . LEU A 1 88 ? 10.993 1.151 7.152 1.00 93.00 88 LEU A CA 1
ATOM 671 C C . LEU A 1 88 ? 11.577 0.553 8.443 1.00 93.00 88 LEU A C 1
ATOM 673 O O . LEU A 1 88 ? 12.258 1.259 9.182 1.00 93.00 88 LEU A O 1
ATOM 677 N N . GLY A 1 89 ? 11.325 -0.731 8.718 1.00 94.31 89 GLY A N 1
ATOM 678 C CA . GLY A 1 89 ? 11.828 -1.438 9.896 1.00 94.31 89 GLY A CA 1
ATOM 679 C C . GLY A 1 89 ? 10.835 -1.580 11.053 1.00 94.31 89 GLY A C 1
ATOM 680 O O . GLY A 1 89 ? 11.227 -2.092 12.098 1.00 94.31 89 GLY A O 1
ATOM 681 N N . TYR A 1 90 ? 9.567 -1.180 10.892 1.00 94.31 90 TYR A N 1
ATOM 682 C CA . TYR A 1 90 ? 8.550 -1.388 11.930 1.00 94.31 90 TYR A CA 1
ATOM 683 C C . TYR A 1 90 ? 8.212 -2.871 12.098 1.00 94.31 90 TYR A C 1
ATOM 685 O O . TYR A 1 90 ? 7.995 -3.605 11.129 1.00 94.31 90 TYR A O 1
ATOM 693 N N . THR A 1 91 ? 8.118 -3.324 13.342 1.00 94.94 91 THR A N 1
ATOM 694 C CA . THR A 1 91 ? 7.762 -4.705 13.677 1.00 94.94 91 THR A CA 1
ATOM 695 C C . THR A 1 91 ? 6.249 -4.868 13.817 1.00 94.94 91 THR A C 1
ATOM 697 O O . THR A 1 91 ? 5.491 -3.914 13.674 1.00 94.94 91 THR A O 1
ATOM 700 N N . ASP A 1 92 ? 5.770 -6.104 13.985 1.00 93.00 92 ASP A N 1
ATOM 701 C CA . ASP A 1 92 ? 4.333 -6.358 14.197 1.00 93.00 92 ASP A CA 1
ATOM 702 C C . ASP A 1 92 ? 3.851 -5.754 15.524 1.00 93.00 92 ASP A C 1
ATOM 704 O O . ASP A 1 92 ? 2.685 -5.405 15.645 1.00 93.00 92 ASP A O 1
ATOM 708 N N . ALA A 1 93 ? 4.756 -5.587 16.493 1.00 93.38 93 ALA A N 1
ATOM 709 C CA . ALA A 1 93 ? 4.456 -5.010 17.798 1.00 93.38 93 ALA A CA 1
ATOM 710 C C . ALA A 1 93 ? 4.291 -3.483 17.769 1.00 93.38 93 ALA A C 1
ATOM 712 O O . ALA A 1 93 ? 3.733 -2.932 18.708 1.00 93.38 93 ALA A O 1
ATOM 713 N N . ASP A 1 94 ? 4.760 -2.809 16.715 1.00 94.62 94 ASP A N 1
ATOM 714 C CA . ASP A 1 94 ? 4.655 -1.351 16.563 1.00 94.62 94 ASP A CA 1
ATOM 715 C C . ASP A 1 94 ? 3.376 -0.931 15.816 1.00 94.62 94 ASP A C 1
ATOM 717 O O . ASP A 1 94 ? 3.094 0.258 15.655 1.00 94.62 94 ASP A O 1
ATOM 721 N N . ILE A 1 95 ? 2.617 -1.904 15.305 1.00 95.06 95 ILE A N 1
ATOM 722 C CA . ILE A 1 95 ? 1.498 -1.698 14.387 1.00 95.06 95 ILE A CA 1
ATOM 723 C C . ILE A 1 95 ? 0.222 -2.233 15.032 1.00 95.06 95 ILE A C 1
ATOM 725 O O . ILE A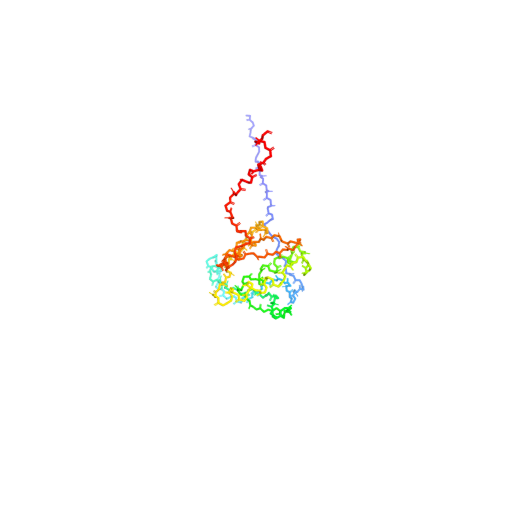 1 95 ? 0.178 -3.375 15.487 1.00 95.06 95 ILE A O 1
ATOM 729 N N . ASP A 1 96 ? -0.841 -1.429 15.021 1.00 95.38 96 ASP A N 1
ATOM 730 C CA . ASP A 1 96 ? -2.184 -1.863 15.409 1.00 95.38 96 ASP A CA 1
ATOM 731 C C . ASP A 1 96 ? -2.782 -2.737 14.298 1.00 95.38 96 ASP A C 1
ATOM 733 O O . ASP A 1 96 ? -3.563 -2.320 13.440 1.00 95.38 96 ASP A O 1
ATOM 737 N N . LEU A 1 97 ? -2.300 -3.972 14.278 1.00 94.44 97 LEU A N 1
ATOM 738 C CA . LEU A 1 97 ? -2.589 -4.978 13.278 1.00 94.44 97 LEU A CA 1
ATOM 739 C C . LEU A 1 97 ? -4.080 -5.363 13.242 1.00 94.44 97 LEU A C 1
ATOM 741 O O . LEU A 1 97 ? -4.594 -5.698 12.178 1.00 94.44 97 LEU A O 1
ATOM 745 N N . GLU A 1 98 ? -4.784 -5.319 14.369 1.00 93.38 98 GLU A N 1
ATOM 746 C CA . GLU A 1 98 ? -6.224 -5.601 14.418 1.00 93.38 98 GLU A CA 1
ATOM 747 C C . GLU A 1 98 ? -7.027 -4.505 13.703 1.00 93.38 98 GLU A C 1
ATOM 749 O O . GLU A 1 98 ? -7.899 -4.804 12.883 1.00 93.38 98 GLU A O 1
ATOM 754 N N . GLU A 1 99 ? -6.680 -3.235 13.929 1.00 93.06 99 GLU A N 1
ATOM 755 C CA . GLU A 1 99 ? -7.334 -2.120 13.242 1.00 93.06 99 GLU A CA 1
ATOM 756 C C . GLU A 1 99 ? -7.053 -2.133 11.730 1.00 93.06 99 GLU A C 1
ATOM 758 O O . GLU A 1 99 ? -7.952 -1.867 10.931 1.00 93.06 99 GLU A O 1
ATOM 763 N N . PHE A 1 100 ? -5.835 -2.496 11.311 1.00 94.69 100 PHE A N 1
ATOM 764 C CA . PHE A 1 100 ? -5.523 -2.670 9.888 1.00 94.69 100 PHE A CA 1
ATOM 765 C C . PHE A 1 100 ? -6.345 -3.789 9.233 1.00 94.69 100 PHE A C 1
ATOM 767 O O . PHE A 1 100 ? -6.807 -3.609 8.106 1.00 94.69 100 PHE A O 1
ATOM 774 N N . ASP A 1 101 ? -6.575 -4.911 9.922 1.00 94.50 101 ASP A N 1
ATOM 775 C CA . ASP A 1 101 ? -7.422 -5.994 9.404 1.00 94.50 101 ASP A CA 1
ATOM 776 C C . ASP A 1 101 ? -8.885 -5.534 9.258 1.00 94.50 101 ASP A C 1
ATOM 778 O O . ASP A 1 101 ? -9.540 -5.839 8.256 1.00 94.50 101 ASP A O 1
ATOM 782 N N . ARG A 1 102 ? -9.386 -4.739 10.216 1.00 93.00 102 ARG A N 1
ATOM 783 C CA . ARG A 1 102 ? -10.727 -4.134 10.154 1.00 93.00 102 ARG A CA 1
ATOM 784 C C . ARG A 1 102 ? -10.866 -3.166 8.978 1.00 93.00 102 ARG A C 1
ATOM 786 O O . ARG A 1 102 ? -11.857 -3.223 8.241 1.00 93.00 102 ARG A O 1
ATOM 793 N N . LEU A 1 103 ? -9.874 -2.295 8.786 1.00 93.75 103 LEU A N 1
ATOM 794 C CA . LEU A 1 103 ? -9.831 -1.381 7.647 1.00 93.75 103 LEU A CA 1
ATOM 795 C C . LEU A 1 103 ? -9.802 -2.166 6.334 1.00 93.75 103 LEU A C 1
ATOM 797 O O . LEU A 1 103 ? -10.573 -1.863 5.430 1.00 93.75 103 LEU A O 1
ATOM 801 N N . HIS A 1 104 ? -8.964 -3.201 6.243 1.00 94.75 104 HIS A N 1
ATOM 802 C CA . HIS A 1 104 ? -8.838 -4.015 5.038 1.00 94.75 104 HIS A CA 1
ATOM 803 C C . HIS A 1 104 ? -10.171 -4.651 4.641 1.00 94.75 104 HIS A C 1
ATOM 805 O O . HIS A 1 104 ? -10.581 -4.522 3.490 1.00 94.75 104 HIS A O 1
ATOM 811 N N . ALA A 1 105 ? -10.874 -5.269 5.595 1.00 93.62 105 ALA A N 1
ATOM 812 C CA . ALA A 1 105 ? -12.182 -5.868 5.346 1.00 93.62 105 ALA A CA 1
ATOM 813 C C . ALA A 1 105 ? -13.197 -4.842 4.818 1.00 93.62 105 ALA A C 1
ATOM 815 O O . ALA A 1 105 ? -13.953 -5.140 3.895 1.00 93.62 105 ALA A O 1
ATOM 816 N N . SER A 1 106 ? -13.174 -3.626 5.368 1.00 93.38 106 SER A N 1
ATOM 817 C CA . SER A 1 106 ? -14.067 -2.544 4.951 1.00 93.38 106 SER A CA 1
ATOM 818 C C . SER A 1 106 ? -13.735 -2.042 3.541 1.00 93.38 106 SER A C 1
ATOM 820 O O . SER A 1 106 ? -14.619 -1.959 2.695 1.00 93.38 106 SER A O 1
ATOM 822 N N . CYS A 1 107 ? -12.455 -1.788 3.251 1.00 93.75 107 CYS A N 1
ATOM 823 C CA . CYS A 1 107 ? -12.011 -1.353 1.926 1.00 93.75 107 CYS A CA 1
ATOM 824 C C . CYS A 1 107 ? -12.314 -2.395 0.841 1.00 93.75 107 CYS A C 1
ATOM 826 O O . CYS A 1 107 ? -12.745 -2.035 -0.250 1.00 93.75 107 CYS A O 1
ATOM 828 N N . VAL A 1 108 ? -12.114 -3.685 1.136 1.00 93.94 108 VAL A N 1
ATOM 829 C CA . VAL A 1 108 ? -12.414 -4.779 0.198 1.00 93.94 108 VAL A CA 1
ATOM 830 C C . VAL A 1 108 ? -13.917 -4.890 -0.052 1.00 93.94 108 VAL A C 1
ATOM 832 O O . VAL A 1 108 ? -14.324 -5.071 -1.198 1.00 93.94 108 VAL A O 1
ATOM 835 N N . ALA A 1 109 ? -14.745 -4.746 0.988 1.00 93.31 109 ALA A N 1
ATOM 836 C CA . ALA A 1 109 ? -16.200 -4.742 0.840 1.00 93.31 109 ALA A CA 1
ATOM 837 C C . ALA A 1 109 ? -16.689 -3.583 -0.047 1.00 93.31 109 ALA A C 1
ATOM 839 O O . ALA A 1 109 ? -17.589 -3.778 -0.862 1.00 93.31 109 ALA A O 1
ATOM 840 N N . ASP A 1 110 ? -16.049 -2.417 0.066 1.00 92.62 110 ASP A N 1
ATOM 841 C CA . ASP A 1 110 ? -16.366 -1.219 -0.719 1.00 92.62 110 ASP A CA 1
ATOM 842 C C . ASP A 1 110 ? -15.662 -1.181 -2.096 1.00 92.62 110 ASP A C 1
ATOM 844 O O . ASP A 1 110 ? -15.897 -0.267 -2.887 1.00 92.62 110 ASP A O 1
ATOM 848 N N . GLY A 1 111 ? -14.806 -2.162 -2.413 1.00 93.56 111 GLY A N 1
ATOM 849 C CA . GLY A 1 111 ? -14.070 -2.237 -3.682 1.00 93.56 111 GLY A CA 1
ATOM 850 C C . GLY A 1 111 ? -12.993 -1.158 -3.859 1.00 93.56 111 GLY A C 1
ATOM 851 O O . GLY A 1 111 ? -12.688 -0.769 -4.987 1.00 93.56 111 GLY A O 1
ATOM 852 N N . GLN A 1 112 ? -12.434 -0.649 -2.760 1.00 94.31 112 GLN A N 1
ATOM 853 C CA . GLN A 1 112 ? -11.423 0.409 -2.753 1.00 94.31 112 GLN A CA 1
ATOM 854 C C . GLN A 1 112 ? -10.024 -0.164 -3.032 1.00 94.31 112 GLN A C 1
ATOM 856 O O . GLN A 1 112 ? -9.568 -1.078 -2.343 1.00 94.31 112 GLN A O 1
ATOM 861 N N . LEU A 1 113 ? -9.328 0.401 -4.024 1.00 94.25 113 LEU A N 1
ATOM 862 C CA . LEU A 1 113 ? -8.019 -0.054 -4.514 1.00 94.25 113 LEU A CA 1
ATOM 863 C C . LEU A 1 113 ? -6.986 1.082 -4.485 1.00 94.25 113 LEU A C 1
ATOM 865 O O . LEU A 1 113 ? -7.351 2.257 -4.414 1.00 94.25 113 LEU A O 1
ATOM 869 N N . TYR A 1 114 ? -5.701 0.730 -4.568 1.00 94.19 114 TYR A N 1
ATOM 870 C CA . TYR A 1 114 ? -4.598 1.686 -4.688 1.00 94.19 114 TYR A CA 1
ATOM 871 C C . TYR A 1 114 ? -3.672 1.318 -5.854 1.00 94.19 114 TYR A C 1
ATOM 873 O O . TYR A 1 114 ? -2.975 0.306 -5.810 1.00 94.19 114 TYR A O 1
ATOM 881 N N . ASP A 1 115 ? -3.661 2.171 -6.884 1.00 91.94 115 ASP A N 1
ATOM 882 C CA . ASP A 1 115 ? -2.994 1.928 -8.175 1.00 91.94 115 ASP A CA 1
ATOM 883 C C . ASP A 1 115 ? -2.076 3.087 -8.600 1.00 91.94 115 ASP A C 1
ATOM 885 O O . ASP A 1 115 ? -1.901 3.370 -9.785 1.00 91.94 115 ASP A O 1
ATOM 889 N N . GLU A 1 116 ? -1.511 3.811 -7.635 1.00 90.12 116 GLU A N 1
ATOM 890 C CA . GLU A 1 116 ? -0.605 4.920 -7.930 1.00 90.12 116 GLU A CA 1
ATOM 891 C C . GLU A 1 116 ? 0.740 4.431 -8.495 1.00 90.12 116 GLU A C 1
ATOM 893 O O . GLU A 1 116 ? 1.363 3.495 -7.982 1.00 90.12 116 GLU A O 1
ATOM 898 N N . THR A 1 117 ? 1.226 5.121 -9.528 1.00 88.38 117 THR A N 1
ATOM 899 C CA . THR A 1 117 ? 2.587 4.946 -10.045 1.00 88.38 117 THR A CA 1
ATOM 900 C C . THR A 1 117 ? 3.564 5.761 -9.205 1.00 88.38 117 THR A C 1
ATOM 902 O O . THR A 1 117 ? 3.484 6.984 -9.176 1.00 88.38 117 THR A O 1
ATOM 905 N N . ILE A 1 118 ? 4.518 5.085 -8.564 1.00 86.19 118 ILE A N 1
ATOM 906 C CA . ILE A 1 118 ? 5.554 5.715 -7.736 1.00 86.19 118 ILE A CA 1
ATOM 907 C C . ILE A 1 118 ? 6.870 5.703 -8.515 1.00 86.19 118 ILE A C 1
ATOM 909 O O . ILE A 1 118 ? 7.519 4.662 -8.631 1.00 86.19 118 ILE A O 1
ATOM 913 N N . ASP A 1 119 ? 7.249 6.852 -9.065 1.00 85.88 119 ASP A N 1
ATOM 914 C CA . ASP A 1 119 ? 8.435 7.035 -9.913 1.00 85.88 119 ASP A CA 1
ATOM 915 C C . ASP A 1 119 ? 9.567 7.829 -9.233 1.00 85.88 119 ASP A C 1
ATOM 917 O O . ASP A 1 119 ? 10.722 7.752 -9.658 1.00 85.88 119 ASP A O 1
ATOM 921 N N . ALA A 1 120 ? 9.260 8.538 -8.145 1.00 86.94 120 ALA A N 1
ATOM 922 C CA . ALA A 1 120 ? 10.198 9.343 -7.375 1.00 86.94 120 ALA A CA 1
ATOM 923 C C . ALA A 1 120 ? 10.146 9.020 -5.875 1.00 86.94 120 ALA A C 1
ATOM 925 O O . ALA A 1 120 ? 9.163 8.501 -5.345 1.00 86.94 120 ALA A O 1
ATOM 926 N N . SER A 1 121 ? 11.225 9.354 -5.164 1.00 84.94 121 SER A N 1
ATOM 927 C CA . SER A 1 121 ? 11.250 9.270 -3.704 1.00 84.94 121 SER A CA 1
ATOM 928 C C . SER A 1 121 ? 10.346 10.341 -3.098 1.00 84.94 121 SER A C 1
ATOM 930 O O . SER A 1 121 ? 10.535 11.528 -3.368 1.00 84.94 121 SER A O 1
ATOM 932 N N . SER A 1 122 ? 9.435 9.934 -2.223 1.00 87.50 122 SER A N 1
ATOM 933 C CA . SER A 1 122 ? 8.582 10.824 -1.437 1.00 87.50 122 SER A CA 1
ATOM 934 C C . SER A 1 122 ? 8.761 10.569 0.059 1.00 87.50 122 SER A C 1
ATOM 936 O O . SER A 1 122 ? 9.419 9.611 0.482 1.00 87.50 122 SER A O 1
ATOM 938 N N . ILE A 1 123 ? 8.205 11.454 0.887 1.00 92.00 123 ILE A N 1
ATOM 939 C CA . ILE A 1 123 ? 8.218 11.264 2.335 1.00 92.00 123 ILE A CA 1
ATOM 940 C C . ILE A 1 123 ? 7.318 10.070 2.655 1.00 92.00 123 ILE A C 1
ATOM 942 O O . ILE A 1 123 ? 6.140 10.061 2.307 1.00 92.00 123 ILE A O 1
ATOM 946 N N . ALA A 1 124 ? 7.851 9.074 3.367 1.00 90.62 124 ALA A N 1
ATOM 947 C CA . ALA A 1 124 ? 7.126 7.833 3.640 1.00 90.62 124 ALA A CA 1
ATOM 948 C C . ALA A 1 124 ? 5.745 8.065 4.277 1.00 90.62 124 ALA A C 1
ATOM 950 O O . ALA A 1 124 ? 4.776 7.416 3.901 1.00 90.62 124 ALA A O 1
ATOM 951 N N . LYS A 1 125 ? 5.629 9.034 5.196 1.00 91.06 125 LYS A N 1
ATOM 952 C CA . LYS A 1 125 ? 4.345 9.398 5.811 1.00 91.06 125 LYS A CA 1
ATOM 953 C C . LYS A 1 125 ? 3.332 9.941 4.794 1.00 91.06 125 LYS A C 1
ATOM 955 O O . LYS A 1 125 ? 2.154 9.624 4.906 1.00 91.06 125 LYS A O 1
ATOM 960 N N . GLU A 1 126 ? 3.771 10.737 3.822 1.00 92.75 126 GLU A N 1
ATOM 961 C CA . GLU A 1 126 ? 2.891 11.272 2.775 1.00 92.75 126 GLU A CA 1
ATOM 962 C C . GLU A 1 126 ? 2.402 10.153 1.861 1.00 92.75 126 GLU A C 1
ATOM 964 O O . GLU A 1 126 ? 1.205 10.057 1.616 1.00 92.75 126 GLU A O 1
ATOM 969 N N . ALA A 1 127 ? 3.298 9.252 1.447 1.00 92.88 127 ALA A N 1
ATOM 970 C CA . ALA A 1 127 ? 2.936 8.085 0.645 1.00 92.88 127 ALA A CA 1
ATOM 971 C C . ALA A 1 127 ? 1.923 7.181 1.375 1.00 92.88 127 ALA A C 1
ATOM 973 O O . ALA A 1 127 ? 0.931 6.747 0.793 1.00 92.88 127 ALA A O 1
ATOM 974 N N . LEU A 1 128 ? 2.142 6.938 2.672 1.00 94.44 128 LEU A N 1
ATOM 975 C CA . LEU A 1 128 ? 1.227 6.168 3.517 1.00 94.44 128 LEU A CA 1
ATOM 976 C C . LEU A 1 128 ? -0.150 6.830 3.629 1.00 94.44 128 LEU A C 1
ATOM 978 O O . LEU A 1 128 ? -1.163 6.158 3.447 1.00 94.44 128 LEU A O 1
ATOM 982 N N . ASN A 1 129 ? -0.193 8.136 3.900 1.00 94.69 129 ASN A N 1
ATOM 983 C CA . ASN A 1 129 ? -1.449 8.877 3.971 1.00 94.69 129 ASN A CA 1
ATOM 984 C C . ASN A 1 129 ? -2.164 8.940 2.617 1.00 94.69 129 ASN A C 1
ATOM 986 O O . ASN A 1 129 ? -3.386 8.865 2.599 1.00 94.69 129 ASN A O 1
ATOM 990 N N . ASN A 1 130 ? -1.439 9.022 1.497 1.00 94.56 130 ASN A N 1
ATOM 991 C CA . ASN A 1 130 ? -2.048 9.011 0.168 1.00 94.56 130 ASN A CA 1
ATOM 992 C C . ASN A 1 130 ? -2.773 7.688 -0.109 1.00 94.56 130 ASN A C 1
ATOM 994 O O . ASN A 1 130 ? -3.936 7.681 -0.501 1.00 94.56 130 ASN A O 1
ATOM 998 N N . ALA A 1 131 ? -2.119 6.559 0.180 1.00 94.62 131 ALA A N 1
ATOM 999 C CA . ALA A 1 131 ? -2.750 5.253 0.030 1.00 94.62 131 ALA A CA 1
ATOM 1000 C C . ALA A 1 131 ? -3.943 5.074 0.980 1.00 94.62 131 ALA A C 1
ATOM 1002 O O . ALA A 1 131 ? -4.996 4.588 0.570 1.00 94.62 131 ALA A O 1
ATOM 1003 N N . LEU A 1 132 ? -3.812 5.490 2.245 1.00 95.25 132 LEU A N 1
ATOM 1004 C CA . LEU A 1 132 ? -4.899 5.400 3.225 1.00 95.25 132 LEU A CA 1
ATOM 1005 C C . LEU A 1 132 ? -6.089 6.304 2.876 1.00 95.25 132 LEU A C 1
ATOM 1007 O O . LEU A 1 132 ? -7.231 5.911 3.120 1.00 95.25 132 LEU A O 1
ATOM 1011 N N . ALA A 1 133 ? -5.851 7.454 2.242 1.00 94.38 133 ALA A N 1
ATOM 1012 C CA . ALA A 1 133 ? -6.910 8.355 1.801 1.00 94.38 133 ALA A CA 1
ATOM 1013 C C . ALA A 1 133 ? -7.863 7.688 0.792 1.00 94.38 133 ALA A C 1
ATOM 1015 O O . ALA A 1 133 ? -9.063 7.965 0.826 1.00 94.38 133 ALA A O 1
ATOM 1016 N N . CYS A 1 134 ? -7.382 6.747 -0.035 1.00 93.56 134 CYS A N 1
ATOM 1017 C CA . CYS A 1 134 ? -8.234 5.930 -0.914 1.00 93.56 134 CYS A CA 1
ATOM 1018 C C . CYS A 1 134 ? -9.266 5.091 -0.137 1.00 93.56 134 CYS A C 1
ATOM 1020 O O . CYS A 1 134 ? -10.334 4.791 -0.665 1.00 93.56 134 CYS A O 1
ATOM 1022 N N . GLY A 1 135 ? -8.955 4.730 1.113 1.00 92.38 135 GLY A N 1
ATOM 1023 C CA . GLY A 1 135 ? -9.837 4.014 2.038 1.00 92.38 135 GLY A CA 1
ATOM 1024 C C . GLY A 1 135 ? -10.590 4.916 3.022 1.00 92.38 135 GLY A C 1
ATOM 1025 O O . GLY A 1 135 ? -11.166 4.410 3.988 1.00 92.38 135 GLY A O 1
ATOM 1026 N N . TRP A 1 136 ? -10.548 6.239 2.812 1.00 93.50 136 TRP A N 1
ATOM 1027 C CA . TRP A 1 136 ? -11.019 7.269 3.750 1.00 93.50 136 TRP A CA 1
ATOM 1028 C C . TRP A 1 136 ? -10.397 7.149 5.142 1.00 93.50 136 TRP A C 1
ATOM 1030 O O . TRP A 1 136 ? -11.068 7.335 6.155 1.00 93.50 136 TRP A O 1
ATOM 1040 N N . ALA A 1 137 ? -9.112 6.806 5.196 1.00 94.25 137 ALA A N 1
ATOM 1041 C CA . ALA A 1 137 ? -8.368 6.677 6.435 1.00 94.25 137 ALA A CA 1
ATOM 1042 C C . ALA A 1 137 ? -7.157 7.614 6.479 1.00 94.25 137 ALA A C 1
ATOM 1044 O O . ALA A 1 137 ? -6.599 7.995 5.452 1.00 94.25 137 ALA A O 1
ATOM 1045 N N . GLU A 1 138 ? -6.724 7.948 7.690 1.00 94.00 138 GLU A N 1
ATOM 1046 C CA . GLU A 1 138 ? -5.490 8.685 7.958 1.00 94.00 138 GLU A CA 1
ATOM 1047 C C . GLU A 1 138 ? -4.596 7.890 8.917 1.00 94.00 138 GLU A C 1
ATOM 1049 O O . GLU A 1 138 ? -5.076 7.184 9.812 1.00 94.00 138 GLU A O 1
ATOM 1054 N N . LEU A 1 139 ? -3.277 8.000 8.738 1.00 94.06 139 LEU A N 1
ATOM 1055 C CA . LEU A 1 139 ? -2.300 7.414 9.643 1.00 94.06 139 LEU A CA 1
ATOM 1056 C C . LEU A 1 139 ? -2.196 8.235 10.932 1.00 94.06 139 LEU A C 1
ATOM 1058 O O . LEU A 1 139 ? -1.788 9.399 10.915 1.00 94.06 139 LEU A O 1
ATOM 1062 N N . THR A 1 140 ? -2.452 7.597 12.068 1.00 93.31 140 THR A N 1
ATOM 1063 C CA . THR A 1 140 ? -2.252 8.190 13.390 1.00 93.31 140 THR A CA 1
ATOM 1064 C C . THR A 1 140 ? -1.428 7.276 14.296 1.00 93.31 140 THR A C 1
ATOM 1066 O O . THR A 1 140 ? -1.046 6.162 13.930 1.00 93.31 140 THR A O 1
ATOM 1069 N N . ILE A 1 141 ? -1.121 7.774 15.490 1.00 93.31 141 ILE A N 1
ATOM 1070 C CA . ILE A 1 141 ? -0.474 7.014 16.553 1.00 93.31 141 ILE A CA 1
ATOM 1071 C C . ILE A 1 141 ? -1.418 7.006 17.751 1.00 93.31 141 ILE A C 1
ATOM 1073 O O . ILE A 1 141 ? -1.777 8.063 18.270 1.00 93.31 141 ILE A O 1
ATOM 1077 N N . ALA A 1 142 ? -1.796 5.815 18.205 1.00 89.50 142 ALA A N 1
ATOM 1078 C CA . ALA A 1 142 ? -2.631 5.616 19.383 1.00 89.50 142 ALA A CA 1
ATOM 1079 C C . ALA A 1 142 ? -1.966 4.583 20.296 1.00 89.50 142 ALA A C 1
ATOM 1081 O O . ALA A 1 142 ? -1.567 3.517 19.842 1.00 89.50 142 ALA A O 1
ATOM 1082 N N . ASN A 1 143 ? -1.814 4.903 21.585 1.00 88.88 143 ASN A N 1
ATOM 1083 C CA . ASN A 1 143 ? -1.163 4.027 22.574 1.00 88.88 143 ASN A CA 1
ATOM 1084 C C . ASN A 1 143 ? 0.248 3.546 22.167 1.00 88.88 143 ASN A C 1
ATOM 1086 O O . ASN A 1 143 ? 0.654 2.444 22.516 1.00 88.88 143 ASN A O 1
ATOM 1090 N N . GLY A 1 144 ? 0.994 4.368 21.420 1.00 89.88 144 GLY A N 1
ATOM 1091 C CA . GLY A 1 144 ? 2.329 4.018 20.917 1.00 89.88 144 GLY A CA 1
ATOM 1092 C C . GLY A 1 144 ? 2.335 3.088 19.700 1.00 89.88 144 GLY A C 1
ATOM 1093 O O . GLY A 1 144 ? 3.411 2.777 19.203 1.00 89.88 144 GLY A O 1
ATOM 1094 N N . LEU A 1 145 ? 1.163 2.693 19.196 1.00 94.12 145 LEU A N 1
ATOM 1095 C CA . LEU A 1 145 ? 1.007 1.878 17.997 1.00 94.12 145 LEU A CA 1
ATOM 1096 C C . LEU A 1 145 ? 0.621 2.741 16.800 1.00 94.12 145 LEU A C 1
ATOM 1098 O O . LEU A 1 145 ? -0.160 3.691 16.918 1.00 94.12 145 LEU A O 1
ATOM 1102 N N . ILE A 1 146 ? 1.145 2.379 15.633 1.00 94.44 146 ILE A N 1
ATOM 1103 C CA . ILE A 1 146 ? 0.717 2.938 14.355 1.00 94.44 146 ILE A CA 1
ATOM 1104 C C . ILE A 1 146 ? -0.674 2.395 14.051 1.00 94.44 146 ILE A C 1
ATOM 1106 O O . ILE A 1 146 ? -0.842 1.191 13.852 1.00 94.44 146 ILE A O 1
ATOM 1110 N N . ARG A 1 147 ? -1.660 3.288 14.001 1.00 94.38 147 ARG A N 1
ATOM 1111 C CA . ARG A 1 147 ? -3.067 2.935 13.835 1.00 94.38 147 ARG A CA 1
ATOM 1112 C C . ARG A 1 147 ? -3.672 3.719 12.672 1.00 94.38 147 ARG A C 1
ATOM 1114 O O . ARG A 1 147 ? -3.499 4.938 12.623 1.00 94.38 147 ARG A O 1
ATOM 1121 N N . PRO A 1 148 ? -4.395 3.074 11.746 1.00 94.12 148 PRO A N 1
ATOM 1122 C CA . PRO A 1 148 ? -5.187 3.796 10.771 1.00 94.12 148 PRO A CA 1
ATOM 1123 C C . PRO A 1 148 ? -6.519 4.202 11.411 1.00 94.12 148 PRO A C 1
ATOM 1125 O O . PRO A 1 148 ? -7.149 3.415 12.115 1.00 94.12 148 PRO A O 1
ATOM 1128 N N . VAL A 1 149 ? -6.966 5.431 11.178 1.00 91.88 149 VAL A N 1
ATOM 1129 C CA . VAL A 1 149 ? -8.302 5.875 11.591 1.00 91.88 149 VAL A CA 1
ATOM 1130 C C . VAL A 1 149 ? -9.110 6.175 10.348 1.00 91.88 149 VAL A C 1
ATOM 1132 O O . VAL A 1 149 ? -8.748 7.061 9.581 1.00 91.88 149 VAL A O 1
ATOM 1135 N N . ARG A 1 150 ? -10.197 5.424 10.165 1.00 89.94 150 ARG A N 1
ATOM 1136 C CA . ARG A 1 150 ? -11.164 5.634 9.090 1.00 89.94 150 ARG A CA 1
ATOM 1137 C C . ARG A 1 150 ? -12.202 6.676 9.493 1.00 89.94 150 ARG A C 1
ATOM 1139 O O . ARG A 1 150 ? -12.660 6.680 10.640 1.00 89.94 150 ARG A O 1
ATOM 1146 N N . ASP A 1 151 ? -12.585 7.524 8.548 1.00 85.94 151 ASP A N 1
ATOM 1147 C CA . ASP A 1 151 ? -13.754 8.384 8.678 1.00 85.94 151 ASP A CA 1
ATOM 1148 C C . ASP A 1 151 ? -15.011 7.579 8.330 1.00 85.94 151 ASP A C 1
ATOM 1150 O O . ASP A 1 151 ? -15.274 7.235 7.178 1.00 85.94 151 ASP A O 1
ATOM 1154 N N . GLU A 1 152 ? -15.760 7.202 9.358 1.00 81.25 152 GLU A N 1
ATOM 1155 C CA . GLU A 1 152 ? -17.006 6.455 9.237 1.00 81.25 152 GLU A CA 1
ATOM 1156 C C . GLU A 1 152 ? -18.027 6.985 10.253 1.00 81.25 152 GLU A C 1
ATOM 1158 O O . GLU A 1 152 ? -17.632 7.511 11.302 1.00 81.25 152 GLU A O 1
ATOM 1163 N N . PRO A 1 153 ? -19.342 6.856 9.987 1.00 76.50 153 PRO A N 1
ATOM 1164 C CA . PRO A 1 153 ? -20.365 7.301 10.923 1.00 76.50 153 PRO A CA 1
ATOM 1165 C C . PRO A 1 153 ? -20.192 6.641 12.296 1.00 76.50 153 PRO A C 1
ATOM 1167 O O . PRO A 1 153 ? -20.405 5.440 12.465 1.00 76.50 153 PRO A O 1
ATOM 1170 N N . ARG A 1 154 ? -19.819 7.436 13.303 1.00 68.00 154 ARG A N 1
ATOM 1171 C CA . ARG A 1 154 ? -19.662 6.956 14.679 1.00 68.00 154 ARG A CA 1
ATOM 1172 C C . ARG A 1 154 ? -21.009 6.986 15.389 1.00 68.00 154 ARG A C 1
ATOM 1174 O O . ARG A 1 154 ? -21.610 8.044 15.544 1.00 68.00 154 ARG A O 1
ATOM 1181 N N . ALA A 1 155 ? -21.467 5.825 15.854 1.00 68.44 155 ALA A N 1
ATOM 1182 C CA . ALA A 1 155 ? -22.715 5.707 16.611 1.00 68.44 155 ALA A CA 1
ATOM 1183 C C . ALA A 1 155 ? -22.628 6.306 18.030 1.00 68.44 155 ALA A C 1
ATOM 1185 O O . ALA A 1 155 ? -23.652 6.648 18.617 1.00 68.44 155 ALA A O 1
ATOM 1186 N N . VAL A 1 156 ? -21.417 6.436 18.586 1.00 66.00 156 VAL A N 1
ATOM 1187 C CA . VAL A 1 156 ? -21.170 6.973 19.931 1.00 66.00 156 VAL A CA 1
ATOM 1188 C C . VAL A 1 156 ? -20.109 8.064 19.839 1.00 66.00 156 VAL A C 1
ATOM 1190 O O . VAL A 1 156 ? -19.003 7.829 19.352 1.00 66.00 156 VAL A O 1
ATOM 1193 N N . PHE A 1 157 ? -20.444 9.263 20.310 1.00 60.03 157 PHE A N 1
ATOM 1194 C CA . PHE A 1 157 ? -19.483 10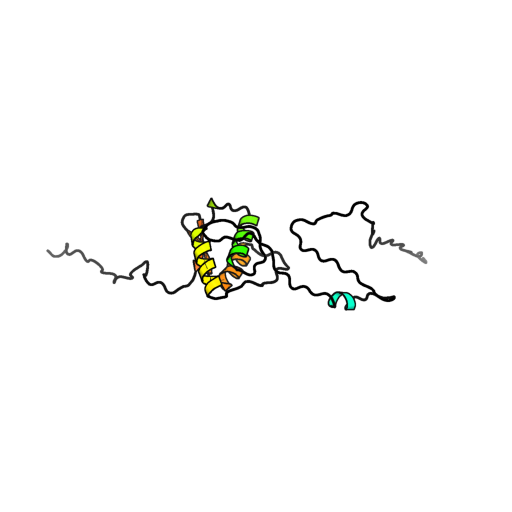.350 20.453 1.00 60.03 157 PHE A CA 1
ATOM 1195 C C . PHE A 1 157 ? -18.675 10.137 21.737 1.00 60.03 157 PHE A C 1
ATOM 1197 O O . PHE A 1 157 ? -19.242 10.056 22.821 1.00 60.03 157 PHE A O 1
ATOM 1204 N N . GLU A 1 158 ? -17.346 10.087 21.631 1.00 62.09 158 GLU A N 1
ATOM 1205 C CA . GLU A 1 158 ? -16.424 9.943 22.775 1.00 62.09 158 GLU A CA 1
ATOM 1206 C C . GLU A 1 158 ? -16.498 11.118 23.765 1.00 62.09 158 GLU A C 1
ATOM 1208 O O . GLU A 1 158 ? -16.039 11.026 24.903 1.00 62.09 158 GLU A O 1
ATOM 1213 N N . ARG A 1 159 ? -17.081 12.242 23.335 1.00 57.47 159 ARG A N 1
ATOM 1214 C CA . ARG A 1 159 ? -17.235 13.440 24.147 1.00 57.47 159 ARG A CA 1
ATOM 1215 C C . ARG A 1 159 ? -18.634 14.009 23.974 1.00 57.47 159 ARG A C 1
ATOM 1217 O O . ARG A 1 159 ? -18.938 14.657 22.976 1.00 57.47 159 ARG A O 1
ATOM 1224 N N . GLU A 1 160 ? -19.475 13.792 24.975 1.00 56.66 160 GLU A N 1
ATOM 1225 C CA . GLU A 1 160 ? -20.732 14.515 25.104 1.00 56.66 160 GLU A CA 1
ATOM 1226 C C . GLU A 1 160 ? -20.397 15.981 25.421 1.00 56.66 160 GLU A C 1
ATOM 1228 O O . GLU A 1 160 ? -19.795 16.291 26.453 1.00 56.66 160 GLU A O 1
ATOM 1233 N N . TYR A 1 161 ? -20.715 16.905 24.508 1.00 57.62 161 TYR A N 1
ATOM 1234 C CA . TYR A 1 161 ? -20.647 18.337 24.801 1.00 57.62 161 TYR A CA 1
ATOM 1235 C C . TYR A 1 161 ? -21.825 18.684 25.717 1.00 57.62 161 TYR A C 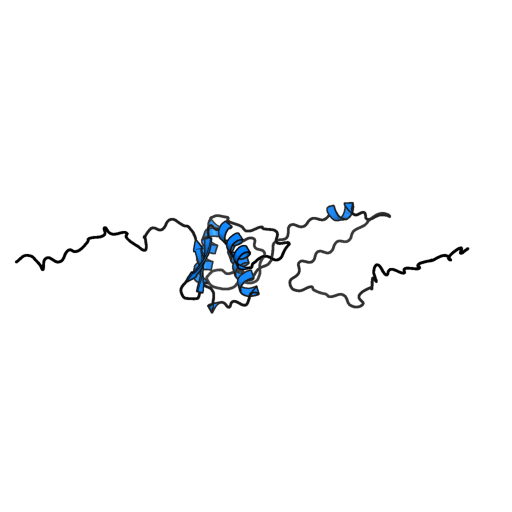1
ATOM 1237 O O . TYR A 1 161 ? -22.858 19.182 25.276 1.00 57.62 161 TYR A O 1
ATOM 1245 N N . GLY A 1 162 ? -21.693 18.349 27.001 1.00 63.03 162 GLY A N 1
ATOM 1246 C CA . GLY A 1 162 ? -22.659 18.738 28.018 1.00 63.03 162 GLY A CA 1
ATOM 1247 C C . GLY A 1 162 ? -22.697 20.266 28.168 1.00 63.03 162 GLY A C 1
ATOM 1248 O O . GLY A 1 162 ? -21.677 20.934 27.952 1.00 63.03 162 GLY A O 1
ATOM 1249 N N . PRO A 1 163 ? -23.846 20.859 28.537 1.00 57.88 163 PRO A N 1
ATOM 1250 C CA . PRO A 1 163 ? -23.906 22.285 28.831 1.00 57.88 163 PRO A CA 1
ATOM 1251 C C . PRO A 1 163 ? -22.883 22.619 29.924 1.00 57.88 163 PRO A C 1
ATOM 1253 O O . PRO A 1 163 ? -22.762 21.895 30.910 1.00 57.88 163 PRO A O 1
ATOM 1256 N N . LYS A 1 164 ? -22.136 23.721 29.765 1.00 54.88 164 LYS A N 1
ATOM 1257 C CA . LYS A 1 164 ? -21.273 24.255 30.829 1.00 54.88 164 LYS A CA 1
ATOM 1258 C C . LYS A 1 164 ? -22.155 24.744 31.979 1.00 54.88 164 LYS A C 1
ATOM 1260 O O . LYS A 1 164 ? -22.452 25.934 32.068 1.00 54.88 164 LYS A O 1
ATOM 1265 N N . THR A 1 165 ? -22.591 23.851 32.858 1.00 56.91 165 THR A N 1
ATOM 1266 C CA . THR A 1 165 ? -23.197 24.234 34.129 1.00 56.91 165 THR A CA 1
ATOM 1267 C C . THR A 1 165 ? -22.097 24.869 34.969 1.00 56.91 165 THR A C 1
ATOM 1269 O O . THR A 1 165 ? -21.269 24.191 35.572 1.00 56.91 165 THR A O 1
ATOM 1272 N N . GLN A 1 166 ? -22.039 26.203 34.958 1.00 52.75 166 GLN A N 1
ATOM 1273 C CA . GLN A 1 166 ? -21.313 26.955 35.971 1.00 52.75 166 GLN A CA 1
ATOM 1274 C C . GLN A 1 166 ? -21.998 26.669 37.307 1.00 52.75 166 GLN A C 1
ATOM 1276 O O . GLN A 1 166 ? -23.037 27.250 37.619 1.00 52.75 166 GLN A O 1
ATOM 1281 N N . THR A 1 167 ? -21.458 25.727 38.075 1.00 54.03 167 THR A N 1
ATOM 1282 C CA . THR A 1 167 ? -21.890 25.488 39.450 1.00 54.03 167 THR A CA 1
ATOM 1283 C C . THR A 1 167 ? -21.446 26.681 40.291 1.00 54.03 167 THR A C 1
ATOM 1285 O O . THR A 1 167 ? -20.329 26.717 40.800 1.00 54.03 167 THR A O 1
ATOM 1288 N N . TYR A 1 168 ? -22.305 27.693 40.410 1.00 56.28 168 TYR A N 1
ATOM 1289 C CA . TYR A 1 168 ? -22.166 28.698 41.456 1.00 56.28 168 TYR A CA 1
ATOM 1290 C C . TYR A 1 168 ? -22.461 28.019 42.796 1.00 56.28 168 TYR A C 1
ATOM 1292 O O . TYR A 1 168 ? -23.601 27.650 43.069 1.00 56.28 168 TYR A O 1
ATOM 1300 N N . SER A 1 169 ? -21.434 27.834 43.628 1.00 59.47 169 SER A N 1
ATOM 1301 C CA . SER A 1 169 ? -21.606 27.408 45.020 1.00 59.47 169 SER A CA 1
ATOM 1302 C C . SER A 1 169 ? -22.258 28.540 45.826 1.00 59.47 169 SER A C 1
ATOM 1304 O O . SER A 1 169 ? -21.668 29.620 45.926 1.00 59.47 169 SER A O 1
ATOM 1306 N N . PRO A 1 170 ? -23.437 28.337 46.441 1.00 54.91 170 PRO A N 1
ATOM 1307 C CA . PRO A 1 170 ? -24.063 29.337 47.294 1.00 54.91 170 PRO A CA 1
ATOM 1308 C C . PRO A 1 170 ? -23.418 29.292 48.686 1.00 54.91 170 PRO A C 1
ATOM 1310 O O . PRO A 1 170 ? -23.964 28.701 49.610 1.00 54.91 170 PRO A O 1
ATOM 1313 N N . GLN A 1 171 ? -22.223 29.869 48.838 1.00 58.28 171 GLN A N 1
ATOM 1314 C CA . GLN A 1 171 ? -21.581 30.022 50.156 1.00 58.28 171 GLN A CA 1
ATOM 1315 C C . GLN A 1 171 ? -21.455 31.473 50.633 1.00 58.28 171 GLN A C 1
ATOM 1317 O O . GLN A 1 171 ? -21.059 31.685 51.769 1.00 58.28 171 GLN A O 1
ATOM 1322 N N . ASN A 1 172 ? -21.869 32.467 49.838 1.00 51.16 172 ASN A N 1
ATOM 1323 C CA . ASN A 1 172 ? -21.716 33.882 50.200 1.00 51.16 172 ASN A CA 1
ATOM 1324 C C . ASN A 1 172 ? -23.040 34.661 50.145 1.00 51.16 172 ASN A C 1
ATOM 1326 O O . ASN A 1 172 ? -23.129 35.696 49.489 1.00 51.16 172 ASN A O 1
ATOM 1330 N N . MET A 1 173 ? -24.076 34.165 50.823 1.00 46.59 173 MET A N 1
ATOM 1331 C CA . MET A 1 173 ? -25.273 34.961 51.125 1.00 46.59 173 MET A CA 1
ATOM 1332 C C . MET A 1 173 ? -25.783 34.684 52.543 1.00 46.59 173 MET A C 1
ATOM 1334 O O . MET A 1 173 ? -26.878 34.157 52.703 1.00 46.59 173 MET A O 1
ATOM 1338 N N . THR A 1 174 ? -24.998 35.010 53.573 1.00 51.03 174 THR A N 1
ATOM 1339 C CA . THR A 1 174 ? -25.442 35.751 54.777 1.00 51.03 174 THR A CA 1
ATOM 1340 C C . THR A 1 174 ? -24.242 36.162 55.616 1.00 51.03 174 THR A C 1
ATOM 1342 O O . THR A 1 174 ? -23.271 35.378 55.663 1.00 51.03 174 THR A O 1
#

pLDDT: mean 82.01, std 13.91, range [38.34, 95.38]

Sequence (174 aa):
GGANADEVNDDMMWYSLRGLRQIRPTSYPGMTVISAKIRGADRLSAQSESQVNLEATRILPLRSGGAWQAPAPTRDIVPWVLNVLKSLGYTDADIDLEEFDRLHASCVADGQLYDETIDASSIAKEALNNALACGWAELTIANGLIRPVRDEPRAVFEREYGPKTQTYSPQNMT